Protein AF-A0A5E4P3A8-F1 (afdb_monomer_lite)

Sequence (63 aa):
MSDEQAEAKARELPPAAQRALAEAAERRRKAEAVERPKEVAGRGGAEPVRYGDWEVKGLASDF

Structure (mmCIF, N/CA/C/O backbone):
data_AF-A0A5E4P3A8-F1
#
_entry.id   AF-A0A5E4P3A8-F1
#
loop_
_atom_site.group_PDB
_atom_site.id
_atom_site.type_symbol
_atom_site.label_atom_id
_atom_site.label_alt_id
_atom_site.label_comp_id
_atom_site.label_asym_id
_atom_site.label_entity_id
_atom_site.label_seq_id
_atom_site.pdbx_PDB_ins_code
_atom_site.Cartn_x
_atom_site.Cartn_y
_atom_site.Cartn_z
_atom_site.occupancy
_atom_site.B_iso_or_equiv
_atom_site.auth_seq_id
_atom_site.auth_comp_id
_atom_site.auth_asym_id
_atom_site.auth_atom_id
_atom_site.pdbx_PDB_model_num
ATOM 1 N N . MET A 1 1 ? -3.246 -21.969 10.110 1.00 42.25 1 MET A N 1
ATOM 2 C CA . MET A 1 1 ? -3.095 -20.516 10.343 1.00 42.25 1 MET A CA 1
ATOM 3 C C . MET A 1 1 ? -4.175 -19.776 9.553 1.00 42.25 1 MET A C 1
ATOM 5 O O . MET A 1 1 ? -3.859 -19.036 8.632 1.00 42.25 1 MET A O 1
ATOM 9 N N . SER A 1 2 ? -5.452 -20.040 9.848 1.00 44.34 2 SER A N 1
ATOM 10 C CA . SER A 1 2 ? -6.596 -19.530 9.064 1.00 44.34 2 SER A CA 1
ATOM 11 C C . SER A 1 2 ? -7.681 -18.896 9.941 1.00 44.34 2 SER A C 1
ATOM 13 O O . SER A 1 2 ? -8.709 -18.480 9.420 1.00 44.34 2 SER A O 1
ATOM 15 N N . ASP A 1 3 ? -7.444 -18.788 11.250 1.00 46.69 3 ASP A N 1
ATOM 16 C CA . ASP A 1 3 ? -8.452 -18.340 12.218 1.00 46.69 3 ASP A CA 1
ATOM 17 C C . ASP A 1 3 ? -8.471 -16.823 12.455 1.00 46.69 3 ASP 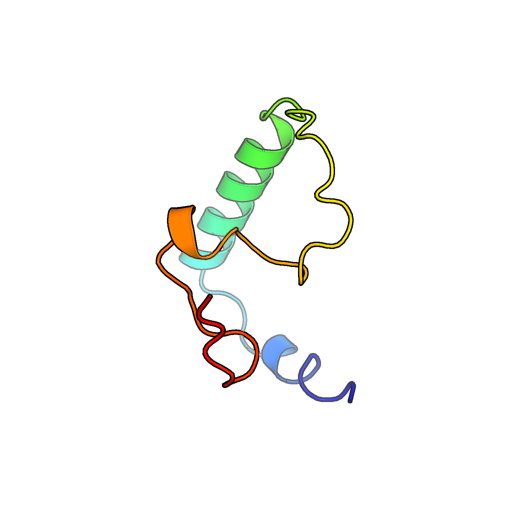A C 1
ATOM 19 O O . ASP A 1 3 ? -9.472 -16.285 12.911 1.00 46.69 3 ASP A O 1
ATOM 23 N N . GLU A 1 4 ? -7.436 -16.082 12.057 1.00 49.69 4 GLU A N 1
ATOM 24 C CA . GLU A 1 4 ? -7.363 -14.634 12.326 1.00 49.69 4 GLU A CA 1
ATOM 25 C C . GLU A 1 4 ? -8.165 -13.780 11.323 1.00 49.69 4 GLU A C 1
ATOM 27 O O . GLU A 1 4 ? -8.443 -12.605 11.552 1.00 49.69 4 GLU A O 1
ATOM 32 N N . GLN A 1 5 ? -8.596 -14.371 10.204 1.00 49.47 5 GLN A N 1
ATOM 33 C CA . GLN A 1 5 ? -9.427 -13.689 9.203 1.00 49.47 5 GLN A CA 1
ATOM 34 C C . GLN A 1 5 ? -10.924 -13.699 9.559 1.00 49.47 5 GLN A C 1
ATOM 36 O O . GLN A 1 5 ? -11.704 -12.973 8.938 1.00 49.47 5 GLN A O 1
ATOM 41 N N . ALA A 1 6 ? -11.344 -14.497 10.548 1.00 48.16 6 ALA A N 1
ATOM 42 C CA . ALA A 1 6 ? -12.755 -14.682 10.882 1.00 48.16 6 ALA A CA 1
ATOM 43 C C . ALA A 1 6 ? -13.285 -13.677 11.925 1.00 48.16 6 ALA A C 1
ATOM 45 O O . ALA A 1 6 ? -14.446 -13.275 11.838 1.00 48.16 6 ALA A O 1
ATOM 46 N N . GLU A 1 7 ? -12.457 -13.204 12.863 1.00 49.19 7 GLU A N 1
ATOM 47 C CA . GLU A 1 7 ? -12.904 -12.296 13.940 1.00 49.19 7 GLU A CA 1
ATOM 48 C C . GLU A 1 7 ? -13.121 -10.843 13.490 1.00 49.19 7 GLU A C 1
ATOM 50 O O . GLU A 1 7 ? -13.939 -10.122 14.065 1.00 49.19 7 GLU A O 1
ATOM 55 N N . ALA A 1 8 ? -12.493 -10.413 12.392 1.00 54.12 8 ALA A N 1
ATOM 56 C CA . ALA A 1 8 ? -12.723 -9.086 11.812 1.00 54.12 8 ALA A CA 1
ATOM 57 C C . ALA A 1 8 ? -14.120 -8.927 11.170 1.00 54.12 8 ALA A C 1
ATOM 59 O O . ALA A 1 8 ? -14.500 -7.825 10.775 1.00 54.12 8 ALA A O 1
ATOM 60 N N . LYS A 1 9 ? -14.900 -10.011 11.057 1.00 56.19 9 LYS A N 1
ATOM 61 C CA . LYS A 1 9 ? -16.165 -10.047 10.311 1.00 56.19 9 LYS A CA 1
ATOM 62 C C . LYS A 1 9 ? -17.367 -9.457 11.066 1.00 56.19 9 LYS A C 1
ATOM 64 O O . LYS A 1 9 ? -18.413 -9.270 10.455 1.00 56.19 9 LYS A O 1
ATOM 69 N N . ALA A 1 10 ? -17.241 -9.154 12.360 1.00 57.00 10 ALA A N 1
ATOM 70 C CA . ALA A 1 10 ? -18.379 -8.742 13.196 1.00 57.00 10 ALA A CA 1
ATOM 71 C C . ALA A 1 10 ? -18.432 -7.244 13.548 1.00 57.00 10 ALA A C 1
ATOM 73 O O . ALA A 1 10 ? -19.430 -6.787 14.101 1.00 57.00 10 ALA A O 1
ATOM 74 N N . ARG A 1 11 ? -17.395 -6.453 13.240 1.00 67.75 11 ARG A N 1
ATOM 75 C CA . ARG A 1 11 ? -17.467 -4.994 13.402 1.00 67.75 11 ARG A CA 1
ATOM 76 C C . ARG A 1 11 ? -17.932 -4.385 12.093 1.00 67.75 11 ARG A C 1
ATOM 78 O O . ARG A 1 11 ? -17.151 -4.275 11.150 1.00 67.75 11 ARG A O 1
ATOM 85 N N . GLU A 1 12 ? -19.205 -4.001 12.041 1.00 78.31 12 GLU A N 1
ATOM 86 C CA . GLU A 1 12 ? -19.711 -3.166 10.956 1.00 78.31 12 GLU A CA 1
ATOM 87 C C . GLU A 1 12 ? -18.774 -1.970 10.775 1.00 78.31 12 GLU A C 1
ATOM 89 O O . GLU A 1 12 ? -18.480 -1.226 11.716 1.00 78.31 12 GLU A O 1
ATOM 94 N N . LEU A 1 13 ? -18.231 -1.831 9.565 1.00 79.31 13 LEU A N 1
ATOM 95 C CA . LEU A 1 13 ? -17.299 -0.757 9.262 1.00 79.31 13 LEU A CA 1
ATOM 96 C C . LEU A 1 13 ? -18.022 0.581 9.448 1.00 79.31 13 LEU A C 1
ATOM 98 O O . LEU A 1 13 ? -19.088 0.764 8.850 1.00 79.31 13 LEU A O 1
ATOM 102 N N . PRO A 1 14 ? -17.448 1.539 10.199 1.00 88.62 14 PRO A N 1
ATOM 103 C CA . PRO A 1 14 ? -18.016 2.873 10.307 1.00 88.62 14 PRO A CA 1
ATOM 104 C C . PRO A 1 14 ? -18.241 3.484 8.915 1.00 88.62 14 PRO A C 1
ATOM 106 O O . PRO A 1 14 ? -17.438 3.237 8.008 1.00 88.62 14 PRO A O 1
ATOM 109 N N . PRO A 1 15 ? -19.254 4.349 8.725 1.00 89.06 15 PRO A N 1
ATOM 110 C CA . PRO A 1 15 ? -19.528 4.973 7.427 1.00 89.06 15 PRO A CA 1
ATOM 111 C C . PRO A 1 15 ? -18.306 5.669 6.807 1.00 89.06 15 PRO A C 1
ATOM 113 O O . PRO A 1 15 ? -18.127 5.670 5.591 1.00 89.06 15 PRO A O 1
ATOM 116 N N . ALA A 1 16 ? -17.419 6.223 7.640 1.00 88.38 16 ALA A N 1
ATOM 117 C CA . ALA A 1 16 ? -16.156 6.810 7.197 1.00 88.38 16 ALA A CA 1
ATOM 118 C C . ALA A 1 16 ? -15.211 5.782 6.546 1.00 88.38 16 ALA A C 1
ATOM 120 O O . ALA A 1 16 ? -14.628 6.070 5.502 1.00 88.38 16 ALA A O 1
ATOM 121 N N . ALA A 1 17 ? -15.101 4.579 7.116 1.00 87.25 17 ALA A N 1
ATOM 122 C CA . ALA A 1 17 ? -14.268 3.507 6.577 1.00 87.25 17 ALA A CA 1
ATOM 123 C C . ALA A 1 17 ? -14.831 2.970 5.253 1.00 87.25 17 ALA A C 1
ATOM 125 O O . ALA A 1 17 ? -14.079 2.747 4.307 1.00 87.25 17 ALA A O 1
ATOM 126 N N . GLN A 1 18 ? -16.157 2.843 5.143 1.00 88.25 18 GLN A N 1
ATOM 127 C CA . GLN A 1 18 ? -16.809 2.426 3.897 1.00 88.25 18 GLN A CA 1
ATOM 128 C C . GLN A 1 18 ? -16.554 3.428 2.760 1.00 88.25 18 GLN A C 1
ATOM 130 O O . GLN A 1 18 ? -16.189 3.026 1.654 1.00 88.25 18 GLN A O 1
ATOM 135 N N . ARG A 1 19 ? -16.666 4.736 3.041 1.00 90.75 19 ARG A N 1
ATOM 136 C CA . ARG A 1 19 ? -16.353 5.796 2.067 1.00 90.75 19 ARG A CA 1
ATOM 137 C C . ARG A 1 19 ? -14.891 5.761 1.624 1.00 90.75 19 ARG A C 1
ATOM 139 O O . ARG A 1 19 ? -14.626 5.802 0.427 1.00 90.75 19 ARG A O 1
ATOM 146 N N . ALA A 1 20 ? -13.958 5.620 2.566 1.00 9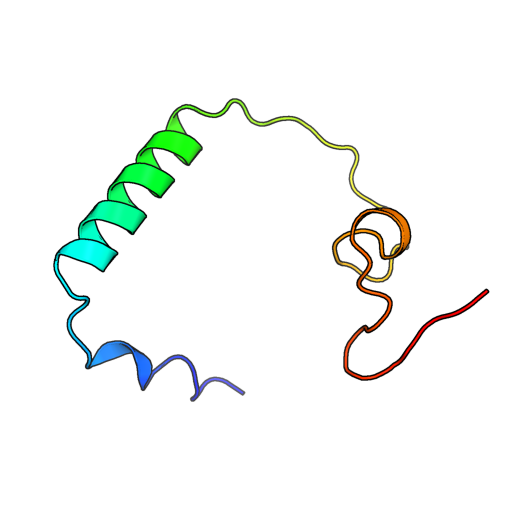0.25 20 ALA A N 1
ATOM 147 C CA . ALA A 1 20 ? -12.531 5.542 2.256 1.00 90.25 20 ALA A CA 1
ATOM 148 C C . ALA A 1 20 ? -12.200 4.344 1.346 1.00 90.25 20 ALA A C 1
ATOM 150 O O . ALA A 1 20 ? -11.431 4.471 0.391 1.00 90.25 20 ALA A O 1
ATOM 151 N N . LEU A 1 21 ? -12.816 3.184 1.598 1.00 89.69 21 LEU A N 1
ATOM 152 C CA . LEU A 1 21 ? -12.641 1.996 0.762 1.00 89.69 21 LEU A CA 1
ATOM 153 C C . LEU A 1 21 ? -13.234 2.176 -0.639 1.00 89.69 21 LEU A C 1
ATOM 155 O O . LEU A 1 21 ? -12.600 1.758 -1.611 1.00 89.69 21 LEU A O 1
ATOM 159 N N . ALA A 1 22 ? -14.408 2.805 -0.751 1.00 91.44 22 ALA A N 1
ATOM 160 C CA . ALA A 1 22 ? -15.039 3.102 -2.034 1.00 91.44 22 ALA A CA 1
ATOM 161 C C . ALA A 1 22 ? -14.166 4.039 -2.885 1.00 91.44 22 ALA A C 1
ATOM 163 O O . ALA A 1 22 ? -13.864 3.728 -4.035 1.00 91.44 22 ALA A O 1
ATOM 164 N N . GLU A 1 23 ? -13.660 5.123 -2.299 1.00 88.56 23 GLU A N 1
ATOM 165 C CA . GLU A 1 23 ? -12.779 6.081 -2.974 1.00 88.56 23 GLU A CA 1
ATOM 166 C C . GLU A 1 23 ? -11.443 5.441 -3.393 1.00 88.56 23 GLU A C 1
ATOM 168 O O . GLU A 1 23 ? -10.960 5.639 -4.509 1.00 88.56 23 GLU A O 1
ATOM 173 N N . ALA A 1 24 ? -10.852 4.607 -2.531 1.00 88.12 24 ALA A N 1
ATOM 174 C CA . ALA A 1 24 ? -9.652 3.848 -2.869 1.00 88.12 24 ALA A CA 1
ATOM 175 C C . ALA A 1 24 ? -9.908 2.838 -4.002 1.00 88.12 24 ALA A C 1
ATOM 177 O O . ALA A 1 24 ? -9.047 2.642 -4.861 1.00 88.12 24 ALA A O 1
ATOM 178 N N . ALA A 1 25 ? -11.085 2.204 -4.031 1.00 87.50 25 ALA A N 1
ATOM 179 C CA . ALA A 1 25 ? -11.477 1.312 -5.115 1.00 87.50 25 ALA A CA 1
ATOM 180 C C . ALA A 1 25 ? -11.659 2.073 -6.435 1.00 87.50 25 ALA A C 1
ATOM 182 O O . ALA A 1 25 ? -11.180 1.605 -7.466 1.00 87.50 25 ALA A O 1
ATOM 183 N N . GLU A 1 26 ? -12.273 3.257 -6.415 1.00 88.75 26 GLU A N 1
ATOM 184 C CA . GLU A 1 26 ? -12.370 4.121 -7.595 1.00 88.75 26 GLU A CA 1
ATOM 185 C C . GLU A 1 26 ? -10.998 4.576 -8.095 1.00 88.75 26 GLU A C 1
ATOM 187 O O . GLU A 1 26 ? -10.748 4.529 -9.300 1.00 88.75 26 GLU A O 1
ATOM 192 N N . ARG A 1 27 ? -10.079 4.945 -7.192 1.00 87.56 27 ARG A N 1
ATOM 193 C CA . ARG A 1 27 ? -8.692 5.267 -7.563 1.00 87.56 27 ARG A CA 1
ATOM 194 C C . ARG A 1 27 ? -7.992 4.085 -8.218 1.00 87.56 27 ARG A C 1
ATOM 196 O O . ARG A 1 27 ? -7.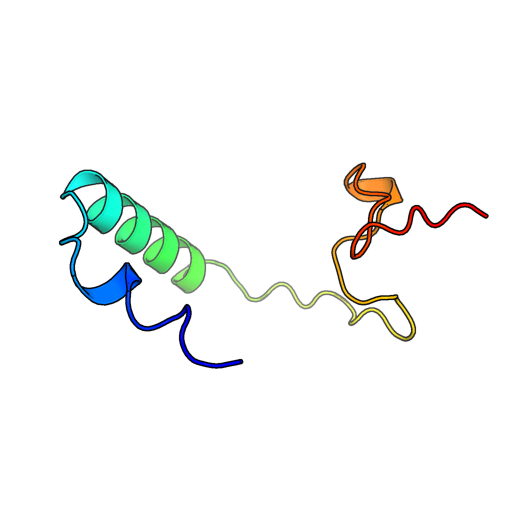383 4.265 -9.262 1.00 87.56 27 ARG A O 1
ATOM 203 N N . ARG A 1 28 ? -8.115 2.876 -7.659 1.00 84.31 28 ARG A N 1
ATOM 204 C CA . ARG A 1 28 ? -7.529 1.660 -8.252 1.00 84.31 28 ARG A CA 1
ATOM 205 C C . ARG A 1 28 ? -8.123 1.322 -9.619 1.00 84.31 28 ARG A C 1
ATOM 207 O O . ARG A 1 28 ? -7.398 0.832 -10.467 1.00 84.31 28 ARG A O 1
ATOM 214 N N . ARG A 1 29 ? -9.417 1.587 -9.837 1.00 83.81 29 ARG A N 1
ATOM 215 C CA . ARG A 1 29 ? -10.081 1.380 -11.139 1.00 83.81 29 ARG A CA 1
ATOM 216 C C . ARG A 1 29 ? -9.636 2.387 -12.200 1.00 83.81 29 ARG A C 1
ATOM 218 O O . ARG A 1 29 ? -9.634 2.048 -13.374 1.00 83.81 29 ARG A O 1
ATOM 225 N N . LYS A 1 30 ? -9.320 3.620 -11.791 1.00 83.69 30 LYS A N 1
ATOM 226 C CA . LYS A 1 30 ? -8.877 4.705 -12.685 1.00 83.69 30 LYS A CA 1
ATOM 227 C C . LYS A 1 30 ? -7.361 4.741 -12.882 1.00 83.69 30 LYS A C 1
ATOM 229 O O . LYS A 1 30 ? -6.898 5.370 -13.825 1.00 83.69 30 LYS A O 1
ATOM 234 N N . ALA A 1 31 ? -6.598 4.122 -11.987 1.00 79.69 31 ALA A N 1
ATOM 235 C CA . ALA A 1 31 ? -5.158 4.002 -12.125 1.00 79.69 31 ALA A CA 1
ATOM 236 C C . ALA A 1 31 ? -4.840 3.031 -13.265 1.00 79.69 31 ALA A C 1
ATOM 238 O O . ALA A 1 31 ? -5.270 1.878 -13.243 1.00 79.69 31 ALA A O 1
ATOM 239 N N . GLU A 1 32 ? -4.071 3.490 -14.249 1.00 75.00 32 GLU A N 1
ATOM 240 C CA . GLU A 1 32 ? -3.452 2.586 -15.211 1.00 75.00 32 GLU A CA 1
ATOM 241 C C . GLU A 1 32 ? -2.511 1.631 -14.476 1.00 75.00 32 GLU A C 1
ATOM 243 O O . GLU A 1 32 ? -1.807 2.013 -13.533 1.00 75.00 32 GLU A O 1
ATOM 248 N N . ALA A 1 33 ? -2.512 0.368 -14.901 1.00 68.38 33 ALA A N 1
ATOM 249 C CA . ALA A 1 33 ? -1.547 -0.604 -14.425 1.00 68.38 33 ALA A CA 1
ATOM 250 C C . ALA A 1 33 ? -0.152 -0.153 -14.868 1.00 68.38 33 ALA A C 1
ATOM 252 O O . ALA A 1 33 ? 0.248 -0.343 -16.013 1.00 68.38 33 ALA A O 1
ATOM 253 N N . VAL A 1 34 ? 0.590 0.464 -13.951 1.00 74.12 34 VAL A N 1
ATOM 254 C CA . VAL A 1 34 ? 2.009 0.732 -14.160 1.00 74.12 34 VAL A CA 1
ATOM 255 C C . VAL A 1 34 ? 2.718 -0.614 -14.089 1.00 74.12 34 VAL A C 1
ATOM 257 O O . VAL A 1 34 ? 2.894 -1.165 -12.999 1.00 74.12 34 VAL A O 1
ATOM 260 N N . GLU A 1 35 ? 3.102 -1.160 -15.244 1.00 68.31 35 GLU A N 1
ATOM 261 C CA . GLU A 1 35 ? 3.989 -2.319 -15.299 1.00 68.31 35 GLU A CA 1
ATOM 262 C C . GLU A 1 35 ? 5.325 -1.938 -14.667 1.00 68.31 35 GLU A C 1
ATOM 264 O O . GLU A 1 35 ? 6.170 -1.257 -15.249 1.00 68.31 35 GLU A O 1
ATOM 269 N N . ARG A 1 36 ? 5.501 -2.359 -13.418 1.00 69.75 36 ARG A N 1
ATOM 270 C CA . ARG A 1 36 ? 6.791 -2.319 -12.747 1.00 69.75 36 ARG A CA 1
ATOM 271 C C . ARG A 1 36 ? 7.489 -3.648 -13.006 1.00 69.75 36 ARG A C 1
ATOM 273 O O . ARG A 1 36 ? 6.843 -4.689 -12.857 1.00 69.75 36 ARG A O 1
ATOM 280 N N . PRO A 1 37 ? 8.783 -3.640 -13.369 1.00 75.44 37 PRO A N 1
ATOM 281 C CA . PRO A 1 37 ? 9.529 -4.877 -13.510 1.00 75.44 37 PRO A CA 1
ATOM 282 C C . PRO A 1 37 ? 9.425 -5.659 -12.203 1.00 75.44 37 PRO A C 1
ATOM 284 O O . PRO A 1 37 ? 9.605 -5.111 -11.113 1.00 75.44 37 PRO A O 1
ATOM 287 N N . LYS A 1 38 ? 9.080 -6.941 -12.321 1.00 69.69 38 LYS A N 1
ATOM 288 C CA . LYS A 1 38 ? 9.012 -7.831 -11.170 1.00 69.69 38 LYS A CA 1
ATOM 289 C C . LYS A 1 38 ? 10.407 -7.929 -10.564 1.00 69.69 38 LYS A C 1
ATOM 291 O O . LYS A 1 38 ? 11.359 -8.250 -11.271 1.00 69.69 38 LYS A O 1
ATOM 296 N N . GLU A 1 39 ? 10.524 -7.690 -9.265 1.00 72.00 39 GLU A N 1
ATOM 297 C CA . GLU A 1 39 ? 11.775 -7.960 -8.565 1.00 72.00 39 GLU A CA 1
ATOM 298 C C . GLU A 1 39 ? 12.035 -9.476 -8.578 1.00 72.00 39 GLU A C 1
ATOM 300 O O . GLU A 1 39 ? 11.210 -10.275 -8.123 1.00 72.00 39 GLU A O 1
ATOM 305 N N . VAL A 1 40 ? 13.167 -9.880 -9.156 1.00 67.31 40 VAL A N 1
ATOM 306 C CA . VAL A 1 40 ? 13.614 -11.277 -9.230 1.00 67.31 40 VAL A CA 1
ATOM 307 C C . VAL A 1 40 ? 14.677 -11.481 -8.152 1.00 67.31 40 VAL A C 1
ATOM 309 O O . VAL A 1 40 ? 15.594 -10.677 -8.041 1.00 67.31 40 VAL A O 1
ATOM 312 N N . ALA A 1 41 ? 14.538 -12.538 -7.345 1.00 62.22 41 ALA A N 1
ATOM 313 C CA . ALA A 1 41 ? 15.419 -12.872 -6.214 1.00 62.22 41 ALA A CA 1
ATOM 314 C C . ALA A 1 41 ? 15.460 -11.866 -5.037 1.00 62.22 41 ALA A C 1
ATOM 316 O O . ALA A 1 41 ? 16.237 -12.057 -4.103 1.00 62.22 41 ALA A O 1
ATOM 317 N N . GLY A 1 42 ? 14.595 -10.846 -5.018 1.00 65.06 42 GLY A N 1
ATOM 318 C CA . GLY A 1 42 ? 14.360 -10.033 -3.820 1.00 65.06 42 GLY A CA 1
ATOM 319 C C . GLY A 1 42 ? 13.650 -10.836 -2.723 1.00 65.06 42 GLY A C 1
ATOM 320 O O . GLY A 1 42 ? 12.935 -11.797 -3.012 1.00 65.06 42 GLY A O 1
ATOM 321 N N . ARG A 1 43 ? 13.794 -10.430 -1.453 1.00 62.25 43 ARG A N 1
ATOM 322 C CA . ARG A 1 43 ? 13.130 -11.088 -0.303 1.00 62.25 43 ARG A CA 1
ATOM 323 C C . ARG A 1 43 ? 11.590 -11.005 -0.329 1.00 62.25 43 ARG A C 1
ATOM 325 O O . ARG A 1 43 ? 10.945 -11.600 0.530 1.00 62.25 43 ARG A O 1
ATOM 332 N N . GLY A 1 44 ? 11.013 -10.340 -1.334 1.00 63.03 44 GLY A N 1
ATOM 333 C CA . GLY A 1 44 ? 9.593 -10.025 -1.425 1.00 63.03 44 GLY A CA 1
ATOM 334 C C . GLY A 1 44 ? 9.248 -8.904 -0.449 1.00 63.03 44 GLY A C 1
ATOM 335 O O . GLY A 1 44 ? 9.432 -9.052 0.753 1.00 63.03 44 GLY A O 1
ATOM 336 N N . GLY A 1 45 ? 8.767 -7.775 -0.961 1.00 64.12 45 GLY A N 1
ATOM 337 C CA . GLY A 1 45 ? 8.507 -6.581 -0.155 1.00 64.12 45 GLY A CA 1
ATOM 338 C C . GLY A 1 45 ? 8.989 -5.322 -0.860 1.00 64.12 45 GLY A C 1
ATOM 339 O O . GLY A 1 45 ? 9.602 -5.398 -1.920 1.00 64.12 45 GLY A O 1
ATOM 340 N N . ALA A 1 46 ? 8.660 -4.162 -0.299 1.00 65.06 46 ALA A N 1
ATOM 341 C CA . ALA A 1 46 ? 9.192 -2.901 -0.788 1.00 65.06 46 ALA A CA 1
ATOM 342 C C . ALA A 1 46 ? 10.690 -2.834 -0.448 1.00 65.06 46 ALA A C 1
ATOM 344 O O . ALA A 1 46 ? 11.095 -3.254 0.631 1.00 65.06 46 ALA A O 1
ATOM 345 N N . GLU A 1 47 ? 11.514 -2.360 -1.378 1.00 62.44 47 GLU A N 1
ATOM 346 C CA . GLU A 1 47 ? 12.968 -2.365 -1.211 1.00 62.44 47 GLU A CA 1
ATOM 347 C C . GLU A 1 47 ? 13.397 -1.551 0.035 1.00 62.44 47 GLU A C 1
ATOM 349 O O . GLU A 1 47 ? 13.055 -0.368 0.129 1.00 62.44 47 GLU A O 1
ATOM 354 N N . PRO A 1 48 ? 14.120 -2.152 1.000 1.00 66.19 48 PRO A N 1
ATOM 355 C CA . PRO A 1 48 ? 14.438 -1.513 2.279 1.00 66.19 48 PRO A CA 1
ATOM 356 C C . PRO A 1 48 ? 15.090 -0.136 2.162 1.00 66.19 48 PRO A C 1
ATOM 358 O O . PRO A 1 48 ? 14.749 0.774 2.914 1.00 66.19 48 PRO A O 1
ATOM 361 N N . VAL A 1 49 ? 15.980 0.053 1.181 1.00 68.38 49 VAL A N 1
ATOM 362 C CA . VAL A 1 49 ? 16.692 1.324 0.971 1.00 68.38 49 VAL A CA 1
ATOM 363 C C . VAL A 1 49 ? 15.728 2.436 0.555 1.00 68.38 49 VAL A C 1
ATOM 365 O O . VAL A 1 49 ? 15.835 3.560 1.040 1.00 68.38 49 VAL A O 1
ATOM 368 N N . ARG A 1 50 ? 14.752 2.143 -0.311 1.00 62.72 50 ARG A N 1
ATOM 369 C CA . ARG A 1 50 ? 13.733 3.111 -0.748 1.00 62.72 50 ARG A CA 1
ATOM 370 C C . ARG A 1 50 ? 12.701 3.455 0.317 1.00 62.72 50 ARG A C 1
ATOM 372 O O . ARG A 1 50 ? 12.138 4.546 0.252 1.00 62.72 50 ARG A O 1
ATOM 379 N N . TYR A 1 51 ? 12.406 2.538 1.234 1.00 67.69 51 TYR A N 1
ATOM 380 C CA . TYR A 1 51 ? 11.258 2.666 2.140 1.00 67.69 51 TYR A CA 1
ATOM 381 C C . TYR A 1 51 ? 11.629 2.716 3.629 1.00 67.69 51 TYR A C 1
ATOM 383 O O . TYR A 1 51 ? 10.746 2.895 4.462 1.00 67.69 51 TYR A O 1
ATOM 391 N N . GLY A 1 52 ? 12.919 2.617 3.965 1.00 66.69 52 GLY A N 1
ATOM 392 C CA . GLY A 1 52 ? 13.426 2.674 5.339 1.00 66.69 52 GLY A CA 1
ATOM 393 C C . GLY A 1 52 ? 13.087 1.446 6.187 1.00 66.69 52 GLY A C 1
ATOM 394 O O . GLY A 1 52 ? 13.371 1.449 7.382 1.00 66.69 52 GLY A O 1
ATOM 395 N N . ASP A 1 53 ? 12.497 0.411 5.589 1.00 70.69 53 ASP A N 1
ATOM 396 C CA . ASP A 1 53 ? 12.079 -0.809 6.272 1.00 70.69 53 ASP A CA 1
ATOM 397 C C . ASP A 1 53 ? 13.116 -1.914 6.051 1.00 70.69 53 ASP A C 1
ATOM 399 O O . ASP A 1 53 ? 13.055 -2.692 5.099 1.00 70.69 53 ASP A O 1
ATOM 403 N N . TRP A 1 54 ? 14.128 -1.922 6.916 1.00 71.50 54 TRP A N 1
ATOM 404 C CA . TRP A 1 54 ? 15.204 -2.919 6.926 1.00 71.50 54 TRP A CA 1
ATOM 405 C C . TRP A 1 54 ? 14.816 -4.207 7.648 1.00 71.50 54 TRP A C 1
ATOM 407 O O . TRP A 1 54 ? 15.615 -5.146 7.706 1.00 71.50 54 TRP A O 1
ATOM 417 N N . GLU A 1 55 ? 13.601 -4.260 8.194 1.00 73.56 55 GLU A N 1
ATOM 418 C CA . GLU A 1 55 ? 13.118 -5.370 8.987 1.00 73.56 55 GLU A CA 1
ATOM 419 C C . GLU A 1 55 ? 12.198 -6.264 8.156 1.00 73.56 55 GLU A C 1
ATOM 421 O O . GLU A 1 55 ? 11.102 -5.896 7.750 1.00 73.56 55 GLU A O 1
ATOM 426 N N . VAL A 1 56 ? 12.615 -7.512 7.943 1.00 69.50 56 VAL A N 1
ATOM 427 C CA . VAL A 1 56 ? 11.737 -8.531 7.363 1.00 69.50 56 VAL A CA 1
ATOM 428 C C . VAL A 1 56 ? 11.546 -9.634 8.389 1.00 69.50 56 VAL A C 1
ATOM 430 O O . VAL A 1 56 ? 12.464 -10.407 8.655 1.00 69.50 56 VAL A O 1
ATOM 433 N N . LYS A 1 57 ? 10.331 -9.732 8.949 1.00 68.81 57 LYS A N 1
ATOM 434 C CA . LYS A 1 57 ? 9.955 -10.738 9.965 1.00 68.81 57 LYS A CA 1
ATOM 435 C C . LYS A 1 57 ? 10.873 -10.716 11.203 1.00 68.81 57 LYS A C 1
ATOM 437 O O . LYS A 1 57 ? 11.288 -11.775 11.671 1.00 68.81 57 LYS A O 1
ATOM 442 N N . GLY A 1 58 ? 11.223 -9.530 11.704 1.00 72.06 58 GLY A N 1
ATOM 443 C CA . GLY A 1 58 ? 12.114 -9.383 12.860 1.00 72.06 58 GLY A CA 1
ATOM 444 C C . GLY A 1 58 ? 13.600 -9.600 12.567 1.00 72.06 58 GLY A C 1
ATOM 445 O O . GLY A 1 58 ? 14.408 -9.544 13.490 1.00 72.06 58 GLY A O 1
ATOM 446 N N . LEU A 1 59 ? 13.989 -9.855 11.310 1.00 64.94 59 LEU A N 1
ATOM 447 C CA . LEU A 1 59 ? 15.392 -9.903 10.903 1.00 64.94 59 LEU A CA 1
ATOM 448 C C . LEU A 1 59 ? 15.762 -8.613 10.174 1.00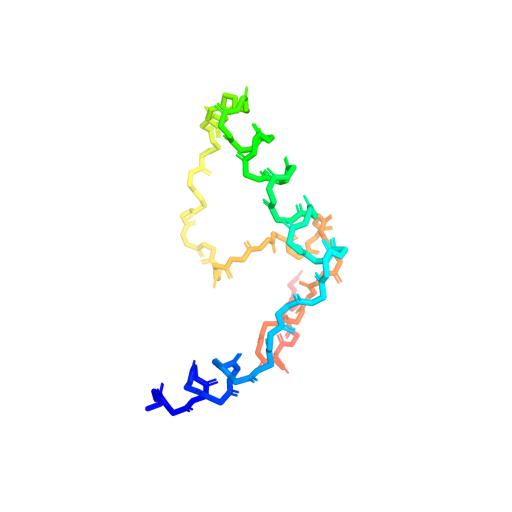 64.94 59 LEU A C 1
ATOM 450 O O . LEU A 1 59 ? 15.296 -8.374 9.057 1.00 64.94 59 LEU A O 1
ATOM 454 N N . ALA A 1 60 ? 16.659 -7.839 10.783 1.00 74.06 60 ALA A N 1
ATOM 455 C CA . ALA A 1 60 ? 17.387 -6.785 10.095 1.00 74.06 60 ALA A CA 1
ATOM 456 C C . ALA A 1 60 ? 18.372 -7.418 9.098 1.00 74.06 60 ALA A C 1
ATOM 458 O O . ALA A 1 60 ? 19.124 -8.329 9.454 1.00 74.06 60 ALA A O 1
ATOM 459 N N . SER A 1 61 ? 18.342 -6.982 7.840 1.00 63.88 61 SER A N 1
ATOM 460 C CA . SER A 1 61 ? 19.238 -7.475 6.787 1.00 63.88 61 SER A CA 1
ATOM 461 C C . SER A 1 61 ? 20.152 -6.346 6.322 1.00 63.88 61 SER A C 1
ATOM 463 O O . SER A 1 61 ? 19.697 -5.494 5.574 1.00 63.88 61 SER A O 1
ATOM 465 N N . ASP A 1 62 ? 21.419 -6.372 6.729 1.00 70.25 62 ASP A N 1
ATOM 466 C CA . ASP A 1 62 ? 22.451 -5.381 6.381 1.00 70.25 62 ASP A CA 1
ATOM 467 C C . ASP A 1 62 ? 23.554 -6.032 5.513 1.00 70.25 62 ASP A C 1
ATOM 469 O O . ASP A 1 62 ? 23.849 -7.216 5.715 1.00 70.25 62 ASP A O 1
ATOM 473 N N . PHE A 1 63 ? 24.109 -5.300 4.535 1.00 58.81 63 PHE A N 1
ATOM 474 C CA . PHE A 1 63 ? 25.180 -5.723 3.608 1.00 58.81 63 PHE A CA 1
ATOM 475 C C . PHE A 1 63 ? 26.075 -4.549 3.202 1.00 58.81 63 PHE A C 1
ATOM 477 O O . PHE A 1 63 ? 25.521 -3.507 2.786 1.00 58.81 63 PHE A O 1
#

pLDDT: mean 70.99, std 13.11, range [42.25, 91.44]

Radius of gyration: 17.4 Å; chains: 1; bounding box: 45×27×29 Å

Secondary structure (DSSP, 8-state):
--STTTGGGGSPPPHHHHHHHHHHHHHHHHS----PPPPSSS-SSS-HHHHS--EETTEE---

Foldseek 3Di:
DPPVVPVVPPDDDPPVRVVVVVVVVVVVVPDDPPDDPDDDPPPDDDDCVVPVPQDDPNDRDDD

=== Feature glossary ===
The record interleaves many kinds of information about one protein. Here is each kind framed as the question it answers.

Q: What are the backbone torsion angles?
A: φ (phi) and ψ (psi) are the two rotatable backbone dihedrals per residue: φ is the C(i-1)–N–Cα–C torsion, ψ is the N–Cα–C–N(i+1) torsion, both in degrees on (−180°, 180°]. α-helical residues cluster near (−60°, −45°); β-strand residues near (−120°, +130°). A Ramachandran plot is simply a scatter of (φ, ψ) for every residue.

Q: What is the amino-acid chain?
A: This is the polypeptide sequence — one letter per residue, N-terminus first. Length ranges from a few dozen residues for small domains to over a thousand for large multi-domain proteins.

Q: How mobile is each atom in the crystal?
A: For experimental (P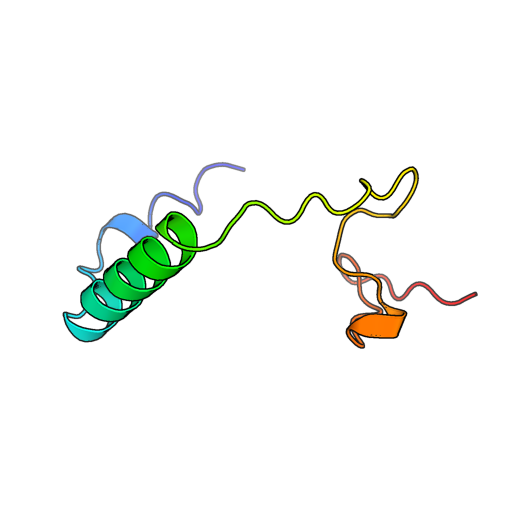DB) structures, the B-factor (temperature factor) quantifies the positional spread of each atom in the crystal — a combination of thermal vibration and static disorder — in units of Å². High B-factors mark flexible loops or poorly resolved regions; low B-factors mark the rigid, well-ordered core.

Q: Are the domains correctly placed relative to each other?
A: Predicted Aligned Error (PAE) is an AlphaFold confidence matrix: entry (i, j) is the expected error in the position of residue j, in ångströms, when the prediction is superimposed on the true structure at residue i. Low PAE within a block of residues means that block is internally rigid and well-predicted; high PAE between two blocks means their relative placement is uncertain even if each block individually is confident.

Q: How confident is the AlphaFold model at each residue?
A: pLDDT is the predicted lDDT-Cα score: AlphaFold's confidence that the local environment of each residue (all inter-atomic distances within 15 Å) is correctly placed. It is a per-residue number between 0 and 100, with higher meaning more reliable.

Q: What family and function is it annotated with?
A: Functional annotations link the protein to curated databases. InterPro entries identify conserved domains and families by matching the sequence against member-database signatures (Pfam, PROSITE, CDD, …). Gene Ontology (GO) terms describe molecular function, biological process, and cellular component in a controlled vocabulary. CATH places the structure in a hierarchical fold classification (Class/Architecture/Topology/Homologous-superfamily). The organism is the source species.

Q: How big and how compact is the whole molecule?
A: Three whole-structure scalars: the radius of gyration (RMS distance of Cα from centroid, in Å), the count of Cα–Cα contacts (pairs closer than 8 Å and separated by more than four residues in sequence — i.e. tertiary, not local, contacts), and the bounding-box dimensions. Together they distinguish compact globular folds from extended fibres or disordered chains.

Q: What known structures does this most resemble?
A: The Foldseek neighbor list gives the closest experimentally determined structures in the PDB, ranked by structural alignment. TM-score near 1 means near-identical fold; near 0.3 means only rough topology match. This is how one finds what a novel AlphaFold prediction most resembles in the solved-structure universe.

Q: Which residues are buried vs exposed?
A: SASA measures how much of the protein is reachable by solvent. It is computed by rolling a water-sized probe over the atomic surface and summing the exposed area (Å²). Per-residue SASA distinguis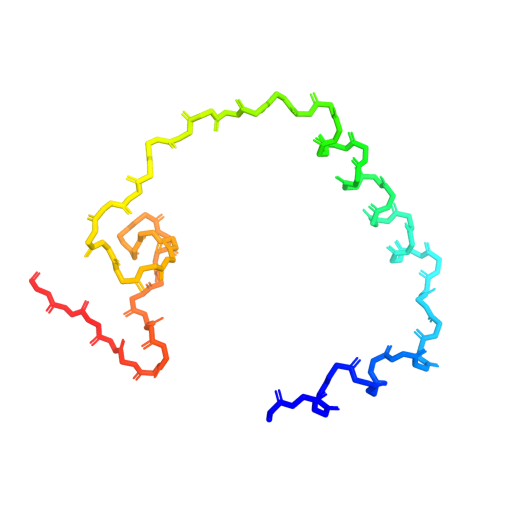hes core (buried, low SASA) from surface (exposed, high SASA) residues; total SASA is a whole-molecule size measure.

Q: Which residues are in helices, strands, or loops?
A: Eight-state secondary structure (DSSP): H is the canonical α-helix, G the tighter 3₁₀-helix, I the wider π-helix; E/B are β-structure, T and S are turns and bends, and '-' is everything else. DSSP derives these from the pattern of main-chain N–H···O=C hydrogen bonds, not from the sequence.

Q: Where is each backbone atom in 3D?
A: Structure coordinates are given as an mmCIF _atom_site loop: one row per atom with element, residue name, chain id, sequence number, and x/y/z position in Å. Only the four main-chain atoms per residue are included here; side chains are omitted to keep the record compact.

Q: What if only a Cα trace is available?
A: Three-state secondary structure (P-SEA) collapses the eight DSSP classes into helix (a), strand (b), and coil (c). P-SEA assigns these from Cα geometry alone — distances and angles — without requiring backbone oxygens, so it works on any Cα trace.

Q: What do the rendered images show?
A: The six renders are orthographic views along the three Cartesian axes in both directions. Representation (cartoon, sticks, or surface) and color scheme (sequence-rainbow or by-chain) vary across proteins so the training set covers all the common visualization conventions.

Q: What does the local fold look like, residue by residue?
A: Foldseek's 3Di representation compresses backbone geometry into a per-residue letter drawn from a learned twenty-state alphabet. It captures the tertiary interaction pattern around each residue — which residues are packed against it in space, regardless of where they are in sequence.

Q: What do the diagnostic plots show?
A: The contact map is a binary N×N matrix image: pixel (i, j) is dark where Cα_i and Cα_j are within 8 Å and |i−j|>4. Because the |i−j|>4 filter removes local helical contacts, off-diagonal stripes parallel to the main diagonal indicate parallel β-sheets; stripes perpendicular to it indicate antiparallel β-sheets. The Ramachandran plot scatters every residue's (φ, ψ) pair against the sterically allowed regions. The PAE heatmap renders the predicted-aligned-error matrix.